Protein AF-A0A8S3IGD8-F1 (afdb_monomer)

InterPro domains:
  IPR012981 PIH1, N-terminal [PF08190] (31-83)

Mean predicted aligned error: 15.62 Å

pLDDT: mean 79.35, std 17.4, range [43.06, 98.19]

Solvent-accessible surface area (backbone atoms only — not comparable to full-atom values): 6142 Å² total; per-residue (Å²): 137,66,75,66,61,63,56,49,54,52,52,53,53,52,50,50,53,48,54,64,52,65,74,61,68,85,76,93,78,72,98,66,92,66,86,74,80,75,78,86,80,82,65,46,88,67,53,74,47,80,50,61,63,83,88,47,89,92,52,83,49,79,42,77,46,76,50,60,46,51,91,91,53,83,76,77,81,91,72,52,72,68,57,50,52,55,66,76,72,110

Foldseek 3Di:
DDPVVVVVVVVVVVVVVVVVVVVDDPDPDDPDPPPPVDDDFDWAFDDKDWDFDPPPPPDRDIDIDTDTHGPVDDDDDDDDPVVVVVVVVD

Nearest PDB structures (foldseek):
  8a5q-assembly1_X  TM=2.575E-01  e=5.667E+00  Thermochaetoides thermophila
  5z62-assembly1_F  TM=2.292E-01  e=3.855E+00  Homo sapiens
  7o3e-assembly1_f  TM=2.527E-01  e=7.326E+00  Mus musculus

Organism: NCBI:txid392030

Secondary structure (DSSP, 8-state):
--HHHHHHHHHHHHHHHHHHHHT----SS-------------PEEEEEEEEE-SS-TT---EEEEEEEE-TTSPPPPP--HHHHHHHHH-

Radius of gyration: 19.83 Å; Cα contacts (8 Å, |Δi|>4): 44; chains: 1; bounding box: 43×49×37 Å

Sequence (90 aa):
MQLNDLEQEDEEFQNFLKQVTLSKKPDENKQAKNNDERIAVRPEPGFCLKTKRIGDEANNEKVFINVCMSSQINAPREITEEELIEIVKS

Structure (mmCIF, N/CA/C/O backbone):
data_AF-A0A8S3IGD8-F1
#
_entry.id   AF-A0A8S3IGD8-F1
#
loop_
_atom_site.group_PDB
_atom_site.id
_atom_site.type_symbol
_atom_site.label_atom_id
_atom_site.label_alt_id
_atom_site.label_comp_id
_atom_site.label_asym_id
_atom_site.label_entity_id
_atom_site.label_seq_id
_atom_site.pdbx_PDB_ins_code
_atom_site.Cartn_x
_atom_site.Cartn_y
_atom_site.Cartn_z
_atom_site.occupancy
_atom_site.B_iso_or_equiv
_atom_site.auth_seq_id
_atom_site.auth_comp_id
_atom_site.auth_asym_id
_atom_site.auth_atom_id
_atom_site.pdbx_PDB_model_num
ATOM 1 N N . MET A 1 1 ? 33.271 3.994 -0.166 1.00 49.25 1 MET A N 1
ATOM 2 C CA . MET A 1 1 ? 32.222 2.970 -0.018 1.00 49.25 1 MET A CA 1
ATOM 3 C C . MET A 1 1 ? 32.466 1.984 -1.146 1.00 49.25 1 MET A C 1
ATOM 5 O O . MET A 1 1 ? 32.538 2.435 -2.284 1.00 49.25 1 MET A O 1
ATOM 9 N N . GLN A 1 2 ? 32.878 0.757 -0.824 1.00 53.19 2 GLN A N 1
ATOM 10 C CA . GLN A 1 2 ? 33.517 -0.159 -1.776 1.00 53.19 2 GLN A CA 1
ATOM 11 C C . GLN A 1 2 ? 32.443 -0.964 -2.525 1.00 53.19 2 GLN A C 1
ATOM 13 O O . GLN A 1 2 ? 31.486 -1.422 -1.919 1.00 53.19 2 GLN A O 1
ATOM 18 N N . LEU A 1 3 ? 32.598 -1.117 -3.8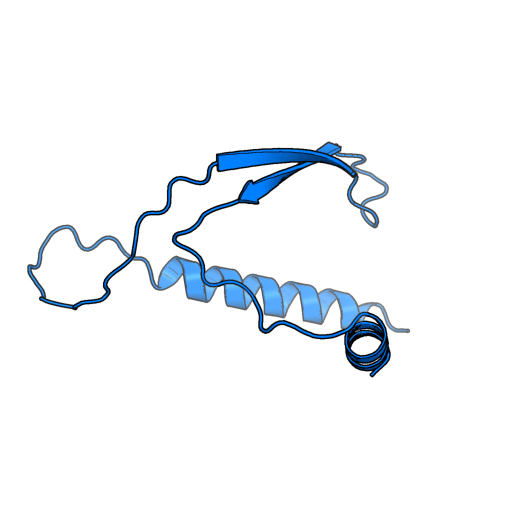46 1.00 56.06 3 LEU A N 1
ATOM 19 C CA . LEU A 1 3 ? 31.664 -1.823 -4.744 1.00 56.06 3 LEU A CA 1
ATOM 20 C C . LEU A 1 3 ? 31.359 -3.273 -4.321 1.00 56.06 3 LEU A C 1
ATOM 22 O O . LEU A 1 3 ? 30.300 -3.790 -4.648 1.00 56.06 3 LEU A O 1
ATOM 26 N N . ASN A 1 4 ? 32.256 -3.885 -3.549 1.00 61.59 4 ASN A N 1
ATOM 27 C CA . ASN A 1 4 ? 32.136 -5.262 -3.081 1.00 61.59 4 ASN A CA 1
ATOM 28 C C . ASN A 1 4 ? 30.997 -5.467 -2.065 1.00 61.59 4 ASN A C 1
ATOM 30 O O . ASN A 1 4 ? 30.471 -6.571 -1.982 1.00 61.59 4 ASN A O 1
ATOM 34 N N . ASP A 1 5 ? 30.610 -4.430 -1.312 1.00 64.31 5 ASP A N 1
ATOM 35 C CA . ASP A 1 5 ? 29.579 -4.551 -0.270 1.00 64.31 5 ASP A CA 1
ATOM 36 C C . ASP A 1 5 ? 28.172 -4.711 -0.892 1.00 64.31 5 ASP A C 1
ATOM 38 O O . ASP A 1 5 ? 27.364 -5.503 -0.420 1.00 64.31 5 ASP A O 1
ATOM 42 N N . LEU A 1 6 ? 27.903 -4.025 -2.014 1.00 60.75 6 LEU A N 1
ATOM 43 C CA . LEU A 1 6 ? 26.624 -4.106 -2.741 1.00 60.75 6 LEU A CA 1
ATOM 44 C C . LEU A 1 6 ? 26.448 -5.446 -3.471 1.00 60.75 6 LEU A C 1
ATOM 46 O O . LEU A 1 6 ? 25.346 -5.986 -3.523 1.00 60.75 6 LEU A O 1
ATOM 50 N N . GLU A 1 7 ? 27.532 -5.992 -4.028 1.00 68.88 7 GLU A N 1
ATOM 51 C CA . GLU A 1 7 ? 27.502 -7.296 -4.702 1.00 68.88 7 GLU A CA 1
ATOM 52 C C . GLU A 1 7 ? 27.294 -8.444 -3.700 1.00 68.88 7 GLU A C 1
ATOM 54 O O . GLU A 1 7 ? 26.590 -9.408 -4.005 1.00 68.88 7 GLU A O 1
ATOM 59 N N . GLN A 1 8 ? 27.846 -8.321 -2.486 1.00 70.06 8 GLN A N 1
ATOM 60 C CA . GLN A 1 8 ? 27.633 -9.297 -1.414 1.00 70.06 8 GLN A CA 1
ATOM 61 C C . GLN A 1 8 ? 26.181 -9.320 -0.923 1.00 70.06 8 GLN A C 1
ATOM 63 O O . GLN A 1 8 ? 25.613 -10.402 -0.763 1.00 70.06 8 GLN A O 1
ATOM 68 N N . GLU A 1 9 ? 25.557 -8.155 -0.733 1.00 71.62 9 GLU A N 1
ATOM 69 C CA . GLU A 1 9 ? 24.153 -8.066 -0.307 1.00 71.62 9 GLU A CA 1
ATOM 70 C C . GLU A 1 9 ? 23.193 -8.679 -1.343 1.00 71.62 9 GLU A C 1
ATOM 72 O O . GLU A 1 9 ? 22.266 -9.417 -0.985 1.00 71.62 9 GLU A O 1
ATOM 77 N N . ASP A 1 10 ? 23.445 -8.444 -2.635 1.00 75.62 10 ASP A N 1
ATOM 78 C CA . ASP A 1 10 ? 22.651 -9.025 -3.720 1.00 75.62 10 ASP A CA 1
ATOM 79 C C . ASP A 1 10 ? 22.796 -10.556 -3.775 1.00 75.62 10 ASP A C 1
ATOM 81 O O . ASP A 1 10 ? 21.798 -11.270 -3.931 1.00 75.62 10 ASP A O 1
ATOM 85 N N . GLU A 1 11 ? 24.006 -11.100 -3.601 1.00 84.31 11 GLU A N 1
ATOM 86 C CA . GLU A 1 11 ? 24.214 -12.552 -3.559 1.00 84.31 11 GLU A CA 1
ATOM 87 C C . GLU A 1 11 ? 23.522 -13.212 -2.358 1.00 84.31 11 GLU A C 1
ATOM 89 O O . GLU A 1 11 ? 22.890 -14.268 -2.509 1.00 84.31 11 GLU A O 1
ATOM 94 N N . GLU A 1 12 ? 23.584 -12.596 -1.177 1.00 82.62 12 GLU A N 1
ATOM 95 C CA . GLU A 1 12 ? 22.908 -13.098 0.022 1.00 82.62 12 GLU A CA 1
ATOM 96 C C . GLU A 1 12 ? 21.386 -13.122 -0.149 1.00 82.62 12 GLU A C 1
ATOM 98 O O . GLU A 1 12 ? 20.736 -14.138 0.135 1.00 82.62 12 GLU A O 1
ATOM 103 N N . PHE A 1 13 ? 20.808 -12.053 -0.700 1.00 84.06 13 PHE A N 1
ATOM 104 C CA . PHE A 1 13 ? 19.373 -11.981 -0.960 1.00 84.06 13 PHE A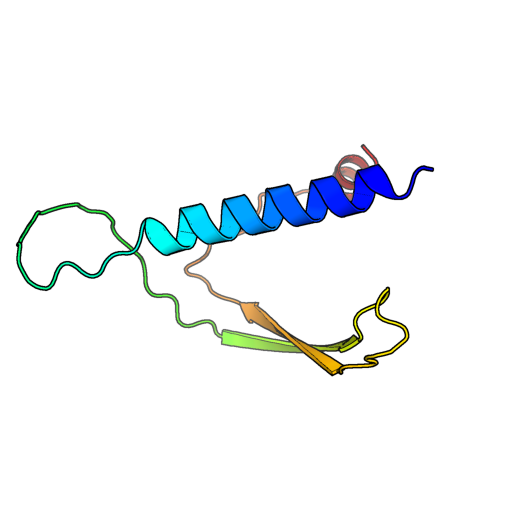 CA 1
ATOM 105 C C . PHE A 1 13 ? 18.920 -13.004 -2.014 1.00 84.06 13 PHE A C 1
ATOM 107 O O . PHE A 1 13 ? 17.891 -13.673 -1.854 1.00 84.06 13 PHE A O 1
ATOM 114 N N . GLN A 1 14 ? 19.715 -13.207 -3.068 1.00 80.81 14 GLN A N 1
ATOM 115 C CA . GLN A 1 14 ? 19.450 -14.238 -4.076 1.00 80.81 14 GLN A CA 1
ATOM 116 C C . GLN A 1 14 ? 19.525 -15.653 -3.487 1.00 80.81 14 GLN A C 1
ATOM 118 O O . GLN A 1 14 ? 18.724 -16.524 -3.849 1.00 80.81 14 GLN A O 1
ATOM 123 N N . ASN A 1 15 ? 20.446 -15.902 -2.557 1.00 83.62 15 ASN A N 1
ATOM 124 C CA . ASN A 1 15 ? 20.552 -17.188 -1.869 1.00 83.62 15 ASN A CA 1
ATOM 125 C C . ASN A 1 15 ? 19.348 -17.450 -0.957 1.00 83.62 15 ASN A C 1
ATOM 127 O O . ASN A 1 15 ? 18.811 -18.564 -0.959 1.00 83.62 15 ASN A O 1
ATOM 131 N N . PHE A 1 16 ? 18.853 -16.424 -0.266 1.00 87.12 16 PHE A N 1
ATOM 132 C CA . PHE A 1 16 ? 17.619 -16.510 0.510 1.00 87.12 16 PHE A CA 1
ATOM 133 C C . PHE A 1 16 ? 16.404 -16.838 -0.376 1.00 87.12 16 PHE A C 1
ATOM 135 O O . PHE A 1 16 ? 15.664 -17.787 -0.097 1.00 87.12 16 PHE A O 1
ATOM 142 N N . LEU A 1 17 ? 16.233 -16.139 -1.504 1.00 84.12 17 LEU A N 1
ATOM 143 C CA . LEU A 1 17 ? 15.148 -16.409 -2.458 1.00 84.12 17 LEU A CA 1
ATOM 144 C C . LEU A 1 17 ? 15.189 -17.845 -3.001 1.00 84.12 17 LEU A C 1
ATOM 146 O O . LEU A 1 17 ? 14.149 -18.509 -3.096 1.00 84.12 17 LEU A O 1
ATOM 150 N N . LYS A 1 18 ? 16.383 -18.362 -3.314 1.00 79.75 18 LYS A N 1
ATOM 151 C CA . LYS A 1 18 ? 16.563 -19.757 -3.747 1.00 79.75 18 LYS A CA 1
ATOM 152 C C . LYS A 1 18 ? 16.167 -20.741 -2.647 1.00 79.75 18 LYS A C 1
ATOM 154 O O . LYS A 1 18 ? 15.442 -21.693 -2.935 1.00 79.75 18 LYS A O 1
ATOM 159 N N . GLN A 1 19 ? 16.572 -20.504 -1.399 1.00 76.12 19 GLN A N 1
ATOM 160 C CA . GLN A 1 19 ? 16.233 -21.366 -0.261 1.00 76.12 19 GLN A CA 1
ATOM 161 C C . GLN A 1 19 ? 14.715 -21.423 -0.007 1.00 76.12 19 GLN A C 1
ATOM 163 O O . GLN A 1 19 ? 14.150 -22.509 0.162 1.00 76.12 19 GLN A O 1
ATOM 168 N N . VAL A 1 20 ? 14.034 -20.274 -0.055 1.00 76.12 20 VAL A N 1
ATOM 169 C CA . VAL A 1 20 ? 12.572 -20.176 0.112 1.00 76.12 20 VAL A CA 1
ATOM 170 C C . VAL A 1 20 ? 11.826 -20.880 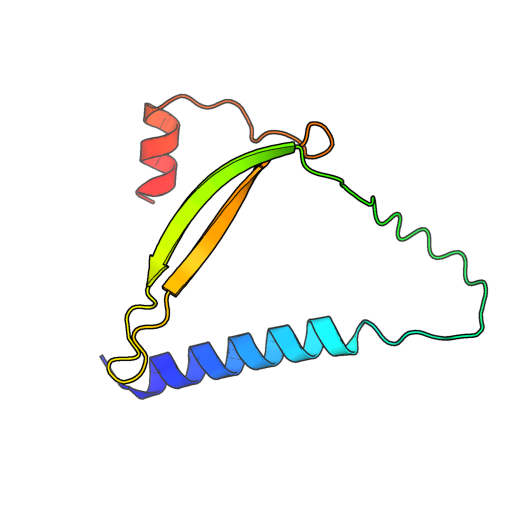-1.029 1.00 76.12 20 VAL A C 1
ATOM 172 O O . VAL A 1 20 ? 10.796 -21.520 -0.803 1.00 76.12 20 VAL A O 1
ATOM 175 N N . THR A 1 21 ? 12.355 -20.811 -2.253 1.00 72.06 21 THR A N 1
ATOM 176 C CA . THR A 1 21 ? 11.731 -21.421 -3.439 1.00 72.06 21 THR A CA 1
ATOM 177 C C . THR A 1 21 ? 11.942 -22.939 -3.488 1.00 72.06 21 THR A C 1
ATOM 179 O O . THR A 1 21 ? 11.002 -23.682 -3.764 1.00 72.06 21 THR A O 1
ATOM 182 N N . LEU A 1 22 ? 13.141 -23.427 -3.150 1.00 63.75 22 LEU A N 1
ATOM 183 C CA . LEU A 1 22 ? 13.478 -24.860 -3.113 1.00 63.75 22 LEU A CA 1
ATOM 184 C C . LEU A 1 22 ? 12.769 -25.619 -1.982 1.00 63.75 22 LEU A C 1
ATOM 186 O O . LEU A 1 22 ? 12.534 -26.821 -2.105 1.00 63.75 22 LEU A O 1
ATOM 190 N N . SER A 1 23 ? 12.375 -24.916 -0.917 1.00 55.88 23 SER A N 1
ATOM 191 C CA . SER A 1 23 ? 11.556 -25.468 0.173 1.00 55.88 23 SER A CA 1
ATOM 192 C C . SER A 1 23 ? 10.098 -25.740 -0.244 1.00 55.88 23 SER A C 1
ATOM 194 O O . SER A 1 23 ? 9.339 -26.337 0.515 1.00 55.88 23 SER A O 1
ATOM 196 N N . LYS A 1 24 ? 9.692 -25.346 -1.461 1.00 54.09 24 LYS A N 1
ATOM 197 C CA . LYS A 1 24 ? 8.385 -25.652 -2.062 1.00 54.09 24 LYS A CA 1
ATOM 198 C C . LYS A 1 24 ? 8.533 -26.668 -3.200 1.00 54.09 24 LYS A C 1
ATOM 200 O O . LYS A 1 24 ? 8.252 -26.355 -4.353 1.00 54.09 24 LYS A O 1
ATOM 205 N N . LYS A 1 25 ? 8.953 -27.900 -2.903 1.00 51.75 25 LYS A N 1
ATOM 206 C CA . LYS A 1 25 ? 8.703 -29.003 -3.847 1.00 51.75 25 LYS A CA 1
ATOM 207 C C . LYS A 1 25 ? 7.221 -29.397 -3.772 1.00 51.75 25 LYS A C 1
ATOM 209 O O . LYS A 1 25 ? 6.711 -29.560 -2.664 1.00 51.75 25 LYS A O 1
ATOM 214 N N . PRO A 1 26 ? 6.517 -29.538 -4.907 1.00 46.22 26 PRO A N 1
ATOM 215 C CA . PRO A 1 26 ? 5.202 -30.151 -4.928 1.00 46.22 26 PRO A CA 1
ATOM 216 C C . PRO A 1 26 ? 5.398 -31.671 -4.899 1.00 46.22 26 PRO A C 1
ATOM 218 O O . PRO A 1 26 ? 5.752 -32.278 -5.905 1.00 46.22 26 PRO A O 1
ATOM 221 N N . ASP A 1 27 ? 5.217 -32.288 -3.734 1.00 44.53 27 ASP A N 1
ATOM 222 C CA . ASP A 1 27 ? 5.108 -33.743 -3.644 1.00 44.53 27 ASP A CA 1
ATOM 223 C C . ASP A 1 27 ? 3.700 -34.157 -4.101 1.00 44.53 27 ASP A C 1
ATOM 225 O O . ASP A 1 27 ? 2.720 -33.986 -3.379 1.00 44.53 27 ASP A O 1
ATOM 229 N N . GLU A 1 28 ? 3.592 -34.724 -5.306 1.00 50.38 28 GLU A N 1
ATOM 230 C CA . GLU A 1 28 ? 2.334 -35.237 -5.879 1.00 50.38 28 GLU A CA 1
ATOM 231 C C . GLU A 1 28 ? 1.774 -36.486 -5.174 1.00 50.38 28 GLU A C 1
ATOM 233 O O . GLU A 1 28 ? 0.776 -37.052 -5.611 1.00 50.38 28 GLU A O 1
ATOM 238 N N . ASN A 1 29 ? 2.363 -36.963 -4.076 1.00 56.62 29 ASN A N 1
ATOM 239 C CA . ASN A 1 29 ? 1.799 -38.109 -3.371 1.00 56.62 29 ASN A CA 1
ATOM 240 C C . ASN A 1 29 ? 2.338 -38.228 -1.946 1.00 56.62 29 ASN A C 1
ATOM 242 O O . ASN A 1 29 ? 3.376 -38.850 -1.724 1.00 56.62 29 ASN A O 1
ATOM 246 N N . LYS A 1 30 ? 1.616 -37.644 -0.982 1.00 45.22 30 LYS A N 1
ATOM 247 C CA . LYS A 1 30 ? 1.430 -38.161 0.388 1.00 45.22 30 LYS A CA 1
ATOM 248 C C . LYS A 1 30 ? 0.518 -37.223 1.177 1.00 45.22 30 LYS A C 1
ATOM 250 O O . LYS A 1 30 ? 0.861 -36.076 1.441 1.00 45.22 30 LYS A O 1
ATOM 255 N N . GLN A 1 31 ? -0.622 -37.757 1.615 1.00 50.50 31 GLN A N 1
ATOM 256 C CA . GLN A 1 31 ? -1.385 -37.231 2.746 1.00 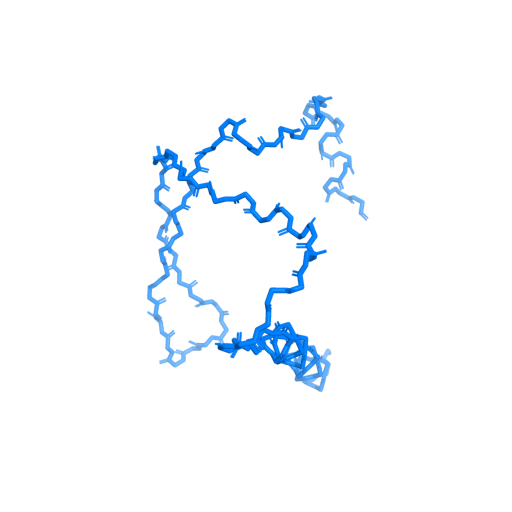50.50 31 GLN A CA 1
ATOM 257 C C . GLN A 1 31 ? -0.507 -37.287 4.004 1.00 50.50 31 GLN A C 1
ATOM 259 O O . GLN A 1 31 ? -0.559 -38.235 4.782 1.00 50.50 31 GLN A O 1
ATOM 264 N N . ALA A 1 32 ? 0.322 -36.269 4.198 1.00 43.06 32 ALA A N 1
ATOM 265 C CA . ALA A 1 32 ? 0.862 -35.919 5.496 1.00 43.06 32 ALA A CA 1
ATOM 266 C C . ALA A 1 32 ? 0.012 -34.757 6.012 1.00 43.06 32 ALA A C 1
ATOM 268 O O . ALA A 1 32 ? -0.029 -33.692 5.399 1.00 43.06 32 ALA A O 1
ATOM 269 N N . LYS A 1 33 ? -0.696 -34.979 7.123 1.00 48.28 33 LYS A N 1
ATOM 270 C CA . LYS A 1 33 ? -1.339 -33.929 7.920 1.00 48.28 33 LYS A CA 1
ATOM 271 C C . LYS A 1 33 ? -0.250 -33.024 8.511 1.00 48.28 33 LYS A C 1
ATOM 273 O O . LYS A 1 33 ? 0.068 -33.128 9.688 1.00 48.28 33 LYS A O 1
ATOM 278 N N . ASN A 1 34 ? 0.358 -32.184 7.684 1.00 45.75 34 ASN A N 1
ATOM 279 C CA . ASN A 1 34 ? 1.026 -30.981 8.146 1.00 45.75 34 ASN A CA 1
ATOM 280 C C . ASN A 1 34 ? -0.054 -29.911 8.191 1.00 45.75 34 ASN A C 1
ATOM 282 O O . ASN A 1 34 ? -0.575 -29.517 7.150 1.00 45.75 34 ASN A O 1
ATOM 286 N N . ASN A 1 35 ? -0.424 -29.492 9.399 1.00 53.53 35 ASN A N 1
ATOM 287 C CA . ASN A 1 35 ? -1.371 -28.405 9.627 1.00 53.53 35 ASN A CA 1
ATOM 288 C C . ASN A 1 35 ? -0.694 -27.049 9.349 1.00 53.53 35 ASN A C 1
ATOM 290 O O . ASN A 1 35 ? -0.682 -26.155 10.186 1.00 53.53 35 ASN A O 1
ATOM 294 N N . ASP A 1 36 ? -0.056 -26.937 8.183 1.00 58.09 36 ASP A N 1
ATOM 295 C CA . ASP A 1 36 ? 0.504 -25.702 7.654 1.00 58.09 36 ASP A CA 1
ATOM 296 C C . ASP A 1 36 ? -0.690 -24.951 7.047 1.00 58.09 36 ASP A C 1
ATOM 298 O O . ASP A 1 36 ? -0.934 -25.001 5.839 1.00 58.09 36 ASP A O 1
ATOM 302 N N . GLU A 1 37 ? -1.539 -24.395 7.920 1.00 72.44 37 GLU A N 1
ATOM 303 C CA . GLU A 1 37 ? -2.779 -23.697 7.565 1.00 72.44 37 GLU A CA 1
ATOM 304 C C . GLU A 1 37 ? -2.441 -22.408 6.806 1.00 72.44 37 GLU A C 1
ATOM 306 O O . GLU A 1 37 ? -2.468 -21.294 7.325 1.00 72.44 37 GLU A O 1
ATOM 311 N N . ARG A 1 38 ? -2.078 -22.559 5.533 1.00 80.12 38 ARG A N 1
ATOM 312 C CA . ARG A 1 38 ? -1.914 -21.447 4.606 1.00 80.12 38 ARG A CA 1
ATOM 313 C C . ARG A 1 38 ? -3.291 -20.872 4.331 1.00 80.12 38 ARG A C 1
ATOM 315 O O . ARG A 1 38 ? -4.104 -21.477 3.634 1.00 80.12 38 ARG A O 1
ATOM 322 N N . ILE A 1 39 ? -3.540 -19.687 4.866 1.00 81.69 39 ILE A N 1
ATOM 323 C CA . ILE A 1 39 ? -4.770 -18.950 4.609 1.00 81.69 39 ILE A CA 1
ATOM 324 C C . ILE A 1 39 ? -4.635 -18.280 3.241 1.00 81.69 39 ILE A C 1
ATOM 326 O O . ILE A 1 39 ? -3.771 -17.429 3.026 1.00 81.69 39 ILE A O 1
ATOM 330 N N . ALA A 1 40 ? -5.484 -18.676 2.294 1.00 88.56 40 ALA A N 1
ATOM 331 C CA . ALA A 1 40 ? -5.616 -17.968 1.029 1.00 88.56 40 ALA A CA 1
ATOM 332 C C . ALA A 1 40 ? -6.381 -16.658 1.267 1.00 88.56 40 ALA A C 1
ATOM 334 O O . ALA A 1 40 ? -7.536 -16.683 1.690 1.00 88.56 40 ALA A O 1
ATOM 335 N N . VAL A 1 41 ? -5.743 -15.524 0.974 1.00 90.12 41 VAL A N 1
ATOM 336 C CA . VAL A 1 41 ? -6.330 -14.189 1.140 1.00 90.12 41 VAL A CA 1
ATOM 337 C C . VAL A 1 41 ? -6.645 -13.595 -0.225 1.00 90.12 41 VAL A C 1
ATOM 339 O O . VAL A 1 41 ? -5.775 -13.517 -1.092 1.00 90.12 41 VAL A O 1
ATOM 342 N N . ARG A 1 42 ? -7.889 -13.142 -0.413 1.00 94.31 42 ARG A N 1
ATOM 343 C CA . ARG A 1 42 ? -8.285 -12.333 -1.571 1.00 94.31 42 ARG A CA 1
ATOM 344 C C . ARG A 1 42 ? -8.410 -10.876 -1.122 1.00 94.31 42 ARG A C 1
ATOM 346 O O . ARG A 1 42 ? -9.396 -10.557 -0.463 1.00 94.31 42 ARG A O 1
ATOM 353 N N . PRO A 1 43 ? -7.446 -10.004 -1.450 1.00 95.56 43 PRO A N 1
ATOM 354 C CA . PRO A 1 43 ? -7.463 -8.639 -0.956 1.00 95.56 43 PRO A CA 1
ATOM 355 C C . PRO A 1 43 ? -8.441 -7.762 -1.749 1.00 95.56 43 PRO A C 1
ATOM 357 O O . PRO A 1 43 ? -8.720 -8.005 -2.928 1.00 95.56 43 PRO A O 1
ATOM 360 N N . GLU A 1 44 ? -8.933 -6.720 -1.094 1.00 97.00 44 GLU A N 1
ATOM 361 C CA . GLU A 1 44 ? -9.715 -5.652 -1.701 1.00 97.00 44 GLU A CA 1
ATOM 362 C C . GLU A 1 44 ? -8.778 -4.611 -2.335 1.00 97.00 44 GLU A C 1
ATOM 364 O O . GLU A 1 44 ? -7.748 -4.265 -1.741 1.00 97.00 44 GLU A O 1
ATOM 369 N N . PRO A 1 45 ? -9.088 -4.099 -3.540 1.00 97.94 45 PRO A N 1
ATOM 370 C CA . PRO A 1 45 ? -8.284 -3.055 -4.166 1.00 97.94 45 PRO A CA 1
ATOM 371 C C . PRO A 1 45 ? -8.249 -1.773 -3.324 1.00 97.94 45 PRO A C 1
ATOM 373 O O . PRO A 1 45 ? -9.289 -1.296 -2.877 1.00 97.94 45 PRO A O 1
ATOM 376 N N . GLY A 1 46 ? -7.059 -1.190 -3.165 1.00 96.62 46 GLY A N 1
ATOM 377 C CA . GLY A 1 46 ? -6.873 0.167 -2.653 1.00 96.62 46 GLY A CA 1
ATOM 378 C C . GLY A 1 46 ? -6.448 1.101 -3.783 1.00 96.62 46 GLY A C 1
ATOM 379 O O . GLY A 1 46 ? -7.279 1.603 -4.537 1.00 96.62 46 GLY A O 1
ATOM 380 N N . PHE A 1 47 ? -5.140 1.306 -3.934 1.00 98.19 47 PHE A N 1
ATOM 381 C CA . PHE A 1 47 ? -4.571 2.185 -4.959 1.00 98.19 47 PHE A CA 1
ATOM 382 C C . PHE A 1 47 ? -3.340 1.573 -5.639 1.00 98.19 47 PHE A C 1
ATOM 384 O O . PHE A 1 47 ? -2.755 0.605 -5.158 1.00 98.19 47 PHE A O 1
ATOM 391 N N . CYS A 1 48 ? -2.950 2.136 -6.785 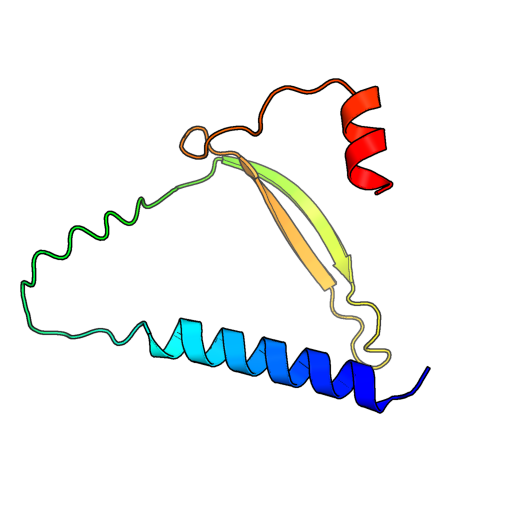1.00 98.19 48 CYS A N 1
ATOM 392 C CA . CYS A 1 48 ? -1.791 1.692 -7.555 1.00 98.19 48 CYS A CA 1
ATOM 393 C C . CYS A 1 48 ? -0.725 2.791 -7.574 1.00 98.19 48 CYS A C 1
ATOM 395 O O . CYS A 1 48 ? -1.006 3.917 -7.990 1.00 98.19 48 CYS A O 1
ATOM 397 N N . LEU A 1 49 ? 0.500 2.473 -7.153 1.00 97.88 49 LEU A N 1
ATOM 398 C CA . LEU A 1 49 ? 1.650 3.355 -7.324 1.00 97.88 49 LEU A CA 1
ATOM 399 C C . LEU A 1 49 ? 2.386 2.986 -8.597 1.00 97.88 49 LEU A C 1
ATOM 401 O O . LEU A 1 49 ? 2.676 1.819 -8.844 1.00 97.88 49 LEU A O 1
ATOM 405 N N . LYS A 1 50 ? 2.766 4.006 -9.357 1.00 96.06 50 LYS A N 1
ATOM 406 C CA . LYS A 1 50 ? 3.656 3.872 -10.502 1.00 96.06 50 LYS A CA 1
ATOM 407 C C . LYS A 1 50 ? 4.998 4.499 -10.158 1.00 96.06 50 LYS A C 1
ATOM 409 O O . LYS A 1 50 ? 5.059 5.680 -9.828 1.00 96.06 50 LYS A O 1
ATOM 414 N N . THR A 1 51 ? 6.064 3.727 -10.293 1.00 93.81 51 THR A N 1
ATOM 415 C CA . THR A 1 51 ? 7.441 4.168 -10.065 1.00 93.81 51 THR A CA 1
ATOM 416 C C . THR A 1 51 ? 8.378 3.566 -11.119 1.00 93.81 51 THR A C 1
ATOM 418 O O . THR A 1 51 ? 7.924 2.967 -12.097 1.00 93.81 51 THR A O 1
ATOM 421 N N . LYS A 1 52 ? 9.684 3.765 -10.966 1.00 92.38 52 LYS A N 1
ATOM 422 C CA . LYS A 1 52 ? 10.743 3.147 -11.769 1.00 92.38 52 LYS A CA 1
ATOM 423 C C . LYS A 1 52 ? 11.861 2.668 -10.847 1.00 92.38 52 LYS 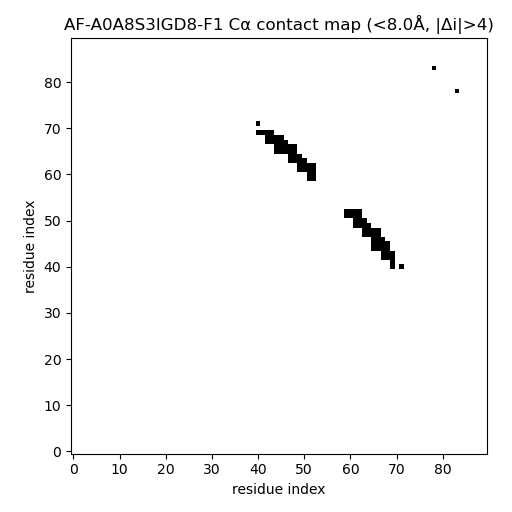A C 1
ATOM 425 O O . LYS A 1 52 ? 12.054 3.252 -9.781 1.00 92.38 52 LYS A O 1
ATOM 430 N N . ARG A 1 53 ? 12.602 1.637 -11.249 1.00 86.31 53 ARG A N 1
ATOM 431 C CA . ARG A 1 53 ? 13.793 1.198 -10.507 1.00 86.31 53 ARG A CA 1
ATOM 432 C C . ARG A 1 53 ? 14.895 2.262 -10.624 1.00 86.31 53 ARG A C 1
ATOM 434 O O . ARG A 1 53 ? 15.091 2.831 -11.696 1.00 86.31 53 ARG A O 1
ATOM 441 N N . ILE A 1 54 ? 15.569 2.567 -9.516 1.00 82.06 54 ILE A N 1
ATOM 442 C CA . ILE A 1 54 ? 16.725 3.477 -9.460 1.00 82.06 54 ILE A CA 1
ATOM 443 C C . ILE A 1 54 ? 17.969 2.596 -9.295 1.00 82.06 54 ILE A C 1
ATOM 445 O O . ILE A 1 54 ? 17.939 1.683 -8.477 1.00 82.06 54 ILE A O 1
ATOM 449 N N . GLY A 1 55 ? 19.022 2.835 -10.081 1.00 73.81 55 GLY A N 1
ATOM 450 C CA . GLY A 1 55 ? 20.272 2.053 -10.058 1.00 73.81 55 GLY A CA 1
ATOM 451 C C . GLY A 1 55 ? 20.589 1.337 -11.375 1.00 73.81 55 GLY A C 1
ATOM 452 O O . GLY A 1 55 ? 21.753 1.202 -11.728 1.00 73.81 55 GLY A O 1
ATOM 453 N N . ASP A 1 56 ? 19.569 1.001 -12.167 1.00 65.62 56 ASP A N 1
ATOM 454 C CA . ASP A 1 56 ? 19.743 0.400 -13.492 1.00 65.62 56 ASP A CA 1
ATOM 455 C C . ASP A 1 56 ? 19.638 1.492 -14.567 1.00 65.62 56 ASP A C 1
ATOM 457 O O . ASP A 1 56 ? 18.596 1.664 -15.203 1.00 65.62 56 ASP A O 1
ATOM 461 N N . GLU A 1 57 ? 20.702 2.277 -14.771 1.00 64.25 57 GLU A N 1
ATOM 462 C CA . GLU A 1 57 ? 20.698 3.393 -15.741 1.00 64.25 57 GLU A CA 1
ATOM 463 C C . GLU A 1 57 ? 20.358 2.947 -17.177 1.00 64.25 57 GLU A C 1
ATOM 465 O O . GLU A 1 57 ? 19.830 3.727 -17.972 1.00 64.25 57 GLU A O 1
ATOM 470 N N . ALA A 1 58 ? 20.591 1.669 -17.489 1.00 64.19 58 ALA A N 1
ATOM 471 C CA . ALA A 1 58 ? 20.277 1.065 -18.776 1.00 64.19 58 ALA A CA 1
ATOM 472 C C . ALA A 1 58 ? 18.802 0.649 -18.935 1.00 64.19 58 ALA A C 1
ATOM 474 O O . ALA A 1 58 ? 18.351 0.474 -20.066 1.00 64.19 58 ALA A O 1
ATOM 475 N N . ASN A 1 59 ? 18.037 0.497 -17.845 1.00 64.94 59 ASN A N 1
ATOM 476 C CA . ASN A 1 59 ? 16.722 -0.143 -17.886 1.00 64.94 59 ASN A CA 1
ATOM 477 C C . ASN A 1 59 ? 15.693 0.634 -17.040 1.00 64.94 59 ASN A C 1
ATOM 479 O O . ASN A 1 59 ? 15.342 0.267 -15.921 1.00 64.94 59 ASN A O 1
ATOM 483 N N . ASN A 1 60 ? 15.196 1.747 -17.601 1.00 72.69 60 ASN A N 1
ATOM 484 C CA . ASN A 1 60 ? 14.132 2.600 -17.039 1.00 72.69 60 ASN A CA 1
ATOM 485 C C . ASN A 1 60 ? 12.749 1.902 -17.055 1.00 72.69 60 ASN A C 1
ATOM 487 O O . ASN A 1 60 ? 11.768 2.419 -17.603 1.00 72.69 60 ASN A O 1
ATOM 491 N N . GLU A 1 61 ? 12.656 0.709 -16.480 1.00 85.62 61 GLU A N 1
ATOM 492 C CA . GLU A 1 61 ? 11.428 -0.075 -16.442 1.00 85.62 61 GLU A CA 1
ATOM 493 C C . GLU A 1 61 ? 10.415 0.524 -15.457 1.00 85.62 61 GLU A C 1
ATOM 495 O O . GLU A 1 61 ? 10.740 0.938 -14.339 1.00 85.62 61 GLU A O 1
ATOM 500 N N . LYS A 1 62 ? 9.152 0.592 -15.894 1.00 90.69 62 LYS A N 1
ATOM 501 C CA . LYS A 1 62 ? 8.037 1.055 -15.061 1.00 90.69 62 LYS A CA 1
ATOM 502 C C . LYS A 1 62 ? 7.634 -0.064 -14.110 1.00 90.69 62 LYS A C 1
ATOM 504 O O . LYS A 1 62 ? 7.305 -1.158 -14.554 1.00 90.69 62 LYS A O 1
ATOM 509 N N . VAL A 1 63 ? 7.557 0.256 -12.827 1.00 93.62 63 VAL A N 1
ATOM 510 C CA . VAL A 1 63 ? 7.089 -0.646 -11.775 1.00 93.62 63 VAL A CA 1
ATOM 511 C C . VAL A 1 63 ? 5.733 -0.160 -11.281 1.00 93.62 63 VAL A C 1
ATOM 513 O O . VAL A 1 63 ? 5.549 1.034 -11.034 1.00 93.62 63 VAL A O 1
ATOM 516 N N . PHE A 1 64 ? 4.785 -1.084 -11.143 1.00 96.81 64 PHE A N 1
ATOM 517 C CA . PHE A 1 64 ? 3.464 -0.820 -10.582 1.00 96.81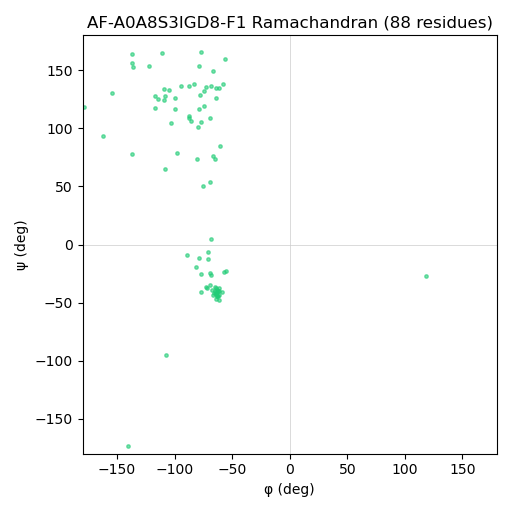 64 PHE A CA 1
ATOM 518 C C . PHE A 1 64 ? 3.279 -1.632 -9.302 1.00 96.81 64 PHE A C 1
ATOM 520 O O . PHE A 1 64 ? 3.486 -2.843 -9.307 1.00 96.81 64 PHE A O 1
ATOM 527 N N . ILE A 1 65 ? 2.885 -0.970 -8.217 1.00 97.50 65 ILE A N 1
ATOM 528 C CA . ILE A 1 65 ? 2.635 -1.596 -6.915 1.00 97.50 65 ILE A CA 1
ATOM 529 C C . ILE A 1 65 ? 1.163 -1.396 -6.577 1.00 97.50 65 ILE A C 1
ATOM 531 O O . ILE A 1 65 ? 0.711 -0.263 -6.422 1.00 97.50 65 ILE A O 1
ATOM 535 N N . ASN A 1 66 ? 0.416 -2.492 -6.456 1.00 97.56 66 ASN A N 1
ATOM 536 C CA . ASN A 1 66 ? -0.967 -2.457 -5.993 1.00 97.56 66 ASN A CA 1
ATOM 537 C C . ASN A 1 66 ? -0.981 -2.541 -4.468 1.00 97.56 66 ASN A C 1
ATOM 539 O O . ASN A 1 66 ? -0.683 -3.589 -3.897 1.00 97.56 66 ASN A O 1
ATOM 543 N N . VAL A 1 67 ? -1.328 -1.434 -3.819 1.00 97.56 67 VAL A N 1
ATOM 544 C CA . VAL A 1 67 ? -1.562 -1.392 -2.379 1.00 97.56 67 VAL A CA 1
ATOM 545 C C . VAL A 1 67 ? -3.009 -1.793 -2.146 1.00 97.56 67 VAL A C 1
ATOM 547 O O . VAL A 1 67 ? -3.940 -1.049 -2.462 1.00 97.56 67 VAL A O 1
ATOM 550 N N . CYS A 1 68 ? -3.183 -3.009 -1.645 1.00 96.69 68 CYS A N 1
ATOM 551 C CA . CYS A 1 68 ? -4.477 -3.619 -1.374 1.00 96.69 68 CYS A CA 1
ATOM 552 C C . CYS A 1 68 ? -4.697 -3.760 0.139 1.00 96.69 68 CYS A C 1
ATOM 554 O O . CYS A 1 68 ? -3.751 -3.680 0.920 1.00 96.69 68 CYS A O 1
ATOM 556 N N . MET A 1 69 ? -5.940 -4.007 0.547 1.00 95.19 69 MET A N 1
ATOM 557 C CA . MET A 1 69 ? -6.327 -4.177 1.951 1.00 95.19 69 MET A CA 1
ATOM 558 C C . MET A 1 69 ? -6.982 -5.544 2.164 1.00 95.19 69 MET A C 1
ATOM 560 O O . MET A 1 69 ? -7.537 -6.130 1.238 1.00 95.19 69 MET A O 1
ATOM 564 N N . SER A 1 70 ? -6.913 -6.084 3.378 1.00 94.44 70 SER A N 1
ATOM 565 C CA . SER A 1 70 ? -7.641 -7.300 3.746 1.00 94.44 70 SER A CA 1
ATOM 566 C C . SER A 1 70 ? -7.901 -7.322 5.244 1.00 94.44 70 SER A C 1
ATOM 568 O O . SER A 1 70 ? -6.969 -7.180 6.028 1.00 94.44 70 SER A O 1
ATOM 570 N N . SER A 1 71 ? -9.149 -7.572 5.640 1.00 91.75 71 SER A N 1
ATOM 571 C CA . SER A 1 71 ? -9.531 -7.776 7.043 1.00 91.75 71 SER A CA 1
ATOM 572 C C . SER A 1 71 ? -9.033 -9.104 7.624 1.00 91.75 71 SER A C 1
ATOM 574 O O . SER A 1 71 ? -9.077 -9.297 8.834 1.00 91.75 71 SER A O 1
ATOM 576 N N . GLN A 1 72 ? -8.549 -10.021 6.778 1.00 90.25 72 GLN A N 1
ATOM 577 C CA . GLN A 1 72 ? -7.930 -11.281 7.205 1.00 90.25 72 GLN A CA 1
ATOM 578 C C . GLN A 1 72 ? -6.478 -11.090 7.673 1.00 90.25 72 GLN A C 1
ATOM 580 O O . GLN A 1 72 ? -5.895 -12.012 8.239 1.00 90.25 72 GLN A O 1
ATOM 585 N N . ILE A 1 73 ? -5.882 -9.918 7.418 1.00 88.81 73 ILE A N 1
ATOM 586 C CA . ILE A 1 73 ? -4.545 -9.554 7.886 1.00 88.81 73 ILE A CA 1
ATOM 587 C C . ILE A 1 73 ? -4.709 -8.663 9.117 1.00 88.81 73 ILE A C 1
ATOM 589 O O . ILE A 1 73 ? -5.404 -7.650 9.069 1.00 88.81 73 ILE A O 1
ATOM 593 N N . ASN A 1 74 ? -4.065 -9.042 10.219 1.00 89.50 74 ASN A N 1
ATOM 594 C CA . ASN A 1 74 ? -4.133 -8.281 11.463 1.00 89.50 74 ASN A CA 1
ATOM 595 C C . ASN A 1 74 ? -3.499 -6.895 11.286 1.00 89.50 74 ASN A C 1
ATOM 597 O O . ASN A 1 74 ? -2.401 -6.774 10.738 1.00 89.50 74 ASN A O 1
ATOM 601 N N . ALA A 1 75 ? -4.182 -5.864 11.780 1.00 91.69 75 ALA A N 1
ATOM 602 C CA . ALA A 1 75 ? -3.654 -4.508 11.783 1.00 91.69 75 ALA A CA 1
ATOM 603 C C . ALA A 1 75 ? -2.438 -4.393 12.726 1.00 91.69 75 ALA A C 1
ATOM 605 O O . ALA A 1 75 ? -2.378 -5.099 13.741 1.00 91.69 75 ALA A O 1
ATOM 606 N N . PRO A 1 76 ? -1.479 -3.499 12.427 1.00 92.88 76 PRO A N 1
ATOM 607 C CA . PRO A 1 76 ? -0.462 -3.101 13.390 1.00 92.88 76 PRO A CA 1
ATOM 608 C C . PRO A 1 76 ? -1.093 -2.555 14.676 1.00 92.88 76 PRO A C 1
ATOM 610 O O . PRO A 1 76 ? -2.246 -2.121 14.690 1.00 92.88 76 PRO A O 1
ATOM 613 N N . ARG A 1 77 ? -0.316 -2.547 15.761 1.00 94.00 77 ARG A N 1
ATOM 614 C CA . ARG A 1 77 ? -0.723 -1.890 17.006 1.00 94.00 77 ARG A CA 1
ATOM 615 C C . ARG A 1 77 ? -0.998 -0.404 16.743 1.00 94.00 77 ARG A C 1
ATOM 617 O O . ARG A 1 77 ? -0.204 0.253 16.076 1.00 94.00 77 ARG A O 1
ATOM 624 N N . GLU A 1 78 ? -2.073 0.117 17.331 1.00 95.88 78 GLU A N 1
ATOM 625 C CA . GLU A 1 78 ? -2.334 1.557 17.353 1.00 95.88 78 GLU A CA 1
ATOM 626 C C . GLU A 1 78 ? -1.249 2.285 18.155 1.00 95.88 78 GLU A C 1
ATOM 628 O O . GLU A 1 78 ? -0.963 1.942 19.308 1.00 95.88 78 GLU A O 1
ATOM 633 N N . ILE A 1 79 ? -0.646 3.276 17.508 1.00 96.31 79 ILE A N 1
ATOM 634 C CA . ILE A 1 79 ? 0.395 4.155 18.038 1.00 96.31 79 ILE A CA 1
ATOM 635 C C . ILE A 1 79 ? 0.084 5.587 17.607 1.00 96.31 79 ILE A C 1
ATOM 637 O O . ILE A 1 79 ? -0.626 5.796 16.617 1.00 96.31 79 ILE A O 1
ATOM 641 N N . THR A 1 80 ? 0.590 6.570 18.346 1.00 97.69 80 THR A N 1
ATOM 642 C CA . THR A 1 80 ? 0.453 7.978 17.952 1.00 97.69 80 THR A CA 1
ATOM 643 C C . THR A 1 80 ? 1.436 8.341 16.837 1.00 97.69 80 THR A C 1
ATOM 645 O O . THR A 1 80 ? 2.387 7.610 16.554 1.00 97.69 80 THR A O 1
ATOM 648 N N . GLU A 1 81 ? 1.217 9.488 16.191 1.00 96.62 81 GLU A N 1
ATOM 649 C CA . GLU A 1 81 ? 2.129 10.001 15.160 1.00 96.62 81 GLU A CA 1
ATOM 650 C C . GLU A 1 81 ? 3.525 10.276 15.743 1.00 96.62 81 GLU A C 1
ATOM 652 O O . GLU A 1 81 ? 4.540 10.000 15.108 1.00 96.62 81 GLU A O 1
ATOM 657 N N . GLU A 1 82 ? 3.594 10.775 16.979 1.00 97.06 82 GLU A N 1
ATOM 658 C CA . GLU A 1 82 ? 4.857 11.027 17.673 1.00 97.06 82 GLU A CA 1
ATOM 659 C C . GLU A 1 82 ? 5.625 9.725 17.926 1.00 97.06 82 GLU A C 1
ATOM 661 O O . GLU A 1 82 ? 6.811 9.646 17.604 1.00 97.06 82 GLU A O 1
ATOM 666 N N . GLU A 1 83 ? 4.942 8.688 18.424 1.00 96.69 83 GLU A N 1
ATOM 667 C CA . GLU A 1 83 ? 5.532 7.358 18.626 1.00 96.69 83 GLU A CA 1
ATOM 668 C C . GLU A 1 83 ? 6.015 6.754 17.297 1.00 96.69 83 GLU A C 1
ATOM 670 O O . GLU A 1 83 ? 7.100 6.173 17.228 1.00 96.69 83 GLU A O 1
ATOM 675 N N . LEU A 1 84 ? 5.248 6.926 16.213 1.00 96.25 84 LEU A N 1
ATOM 676 C CA . LEU A 1 84 ? 5.641 6.473 14.878 1.00 96.25 84 LEU A CA 1
ATOM 677 C C . LEU A 1 84 ? 6.925 7.165 14.398 1.00 96.25 84 LEU A C 1
ATOM 679 O O . LEU A 1 84 ? 7.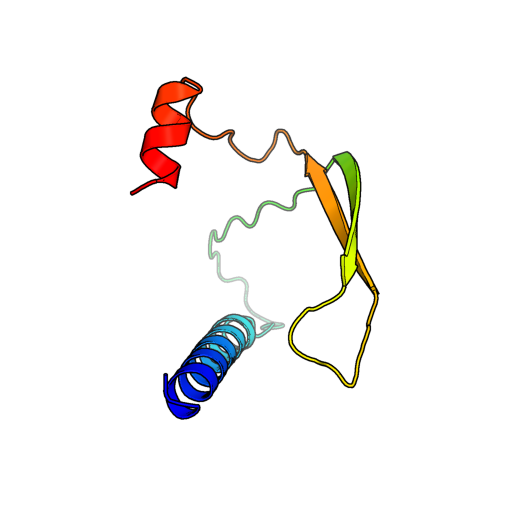823 6.508 13.869 1.00 96.25 84 LEU A O 1
ATOM 683 N N . ILE A 1 85 ? 7.038 8.479 14.600 1.00 96.81 85 ILE A N 1
ATOM 684 C CA . ILE A 1 85 ? 8.233 9.250 14.235 1.00 96.81 85 ILE A CA 1
ATOM 685 C C . ILE A 1 85 ? 9.461 8.762 15.011 1.00 96.81 85 ILE A C 1
ATOM 687 O O . ILE A 1 85 ? 10.549 8.689 14.434 1.00 96.81 85 ILE A O 1
ATOM 691 N N . GLU A 1 86 ? 9.310 8.442 16.296 1.00 96.56 86 GLU A N 1
ATOM 692 C CA . GLU A 1 86 ? 10.397 7.901 17.116 1.00 96.56 86 GLU A CA 1
ATOM 693 C C . GLU A 1 86 ? 10.871 6.535 16.602 1.00 96.56 86 GLU A C 1
ATOM 695 O O . GLU A 1 86 ? 12.077 6.333 16.465 1.00 96.56 86 GLU A O 1
ATOM 700 N N . ILE A 1 87 ? 9.945 5.643 16.226 1.00 95.44 87 ILE A N 1
ATOM 701 C CA . ILE A 1 87 ? 10.260 4.318 15.660 1.00 95.44 87 ILE A CA 1
ATOM 702 C C . ILE A 1 87 ? 11.005 4.428 14.323 1.00 95.44 87 ILE A C 1
ATOM 704 O O . ILE A 1 87 ? 11.905 3.644 14.049 1.00 95.44 87 ILE A O 1
ATOM 708 N N . VAL A 1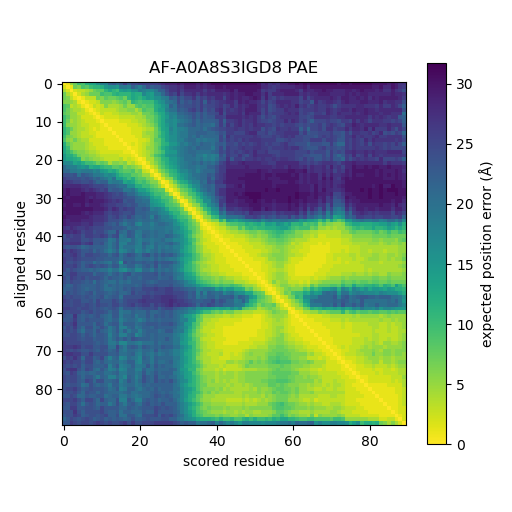 88 ? 10.632 5.376 13.461 1.00 95.19 88 VAL A N 1
ATOM 709 C CA . VAL A 1 88 ? 11.246 5.511 12.125 1.00 95.19 88 VAL A CA 1
ATOM 710 C C . VAL A 1 88 ? 12.635 6.160 12.184 1.00 95.19 88 VAL A C 1
ATOM 712 O O . VAL A 1 88 ? 13.443 5.960 11.279 1.00 95.19 88 VAL A O 1
ATOM 715 N N . LYS A 1 89 ? 12.918 6.964 13.216 1.00 92.69 89 LYS A N 1
ATOM 716 C CA . LYS A 1 89 ? 14.190 7.694 13.364 1.00 92.69 89 LYS A CA 1
ATOM 717 C C . LYS A 1 89 ? 15.286 6.923 14.108 1.00 92.69 89 LYS A C 1
ATOM 719 O O . LYS A 1 89 ? 16.405 7.435 14.158 1.00 92.69 89 LYS A O 1
ATOM 724 N N . SER A 1 90 ? 14.967 5.779 14.715 1.00 69.69 90 SER A N 1
ATOM 725 C CA . SER A 1 90 ? 15.931 4.917 15.418 1.00 69.69 90 SER A CA 1
ATOM 726 C C . SER A 1 90 ? 16.832 4.160 14.452 1.00 69.69 90 SER A C 1
ATOM 728 O O . SER A 1 90 ? 18.049 4.100 14.725 1.00 69.69 90 SER A O 1
#